Protein AF-A0A8T3YZ55-F1 (afdb_monomer_lite)

Structure (mmCIF, N/CA/C/O backbone):
data_AF-A0A8T3YZ55-F1
#
_entry.id   AF-A0A8T3YZ55-F1
#
loop_
_atom_site.group_PDB
_atom_site.id
_atom_site.type_symbol
_atom_site.label_atom_id
_atom_site.label_alt_id
_atom_site.label_comp_id
_atom_site.label_asym_id
_atom_site.label_entity_id
_atom_site.label_seq_id
_atom_site.pdbx_PDB_ins_code
_atom_site.Cartn_x
_atom_site.Cartn_y
_atom_site.Cartn_z
_atom_site.occupancy
_atom_site.B_iso_or_equiv
_atom_site.auth_seq_id
_atom_site.auth_comp_id
_atom_site.auth_asym_id
_atom_site.auth_atom_id
_atom_site.pdbx_PDB_model_num
ATOM 1 N N . LYS A 1 1 ? -1.077 -10.486 -5.265 1.00 89.19 1 LYS A N 1
ATOM 2 C CA . LYS A 1 1 ? -0.589 -9.313 -6.037 1.00 89.19 1 LYS A CA 1
ATOM 3 C C . LYS A 1 1 ? -1.680 -8.263 -5.963 1.00 89.19 1 LYS A C 1
ATOM 5 O O . LYS A 1 1 ? -2.837 -8.662 -6.003 1.00 89.19 1 LYS A O 1
ATOM 10 N N . CYS A 1 2 ? -1.325 -6.992 -5.837 1.00 95.38 2 CYS A N 1
ATOM 11 C CA . CYS A 1 2 ? -2.284 -5.902 -5.684 1.00 95.38 2 CYS A CA 1
ATOM 12 C C . CYS A 1 2 ? -2.138 -4.924 -6.843 1.00 95.38 2 CYS A C 1
ATOM 14 O O . CYS A 1 2 ? -1.011 -4.648 -7.258 1.00 95.38 2 CYS A O 1
ATOM 16 N N . ASP A 1 3 ? -3.250 -4.406 -7.345 1.00 96.38 3 ASP A N 1
ATOM 17 C CA . ASP A 1 3 ? -3.219 -3.333 -8.334 1.00 96.38 3 ASP A CA 1
ATOM 18 C C . ASP A 1 3 ? -3.025 -1.991 -7.623 1.00 96.38 3 ASP A C 1
ATOM 20 O O . ASP A 1 3 ? -3.486 -1.799 -6.496 1.00 96.38 3 ASP A O 1
ATOM 24 N N . VAL A 1 4 ? -2.295 -1.078 -8.260 1.00 96.31 4 VAL A N 1
ATOM 25 C CA . VAL A 1 4 ? -1.978 0.244 -7.714 1.00 96.31 4 VAL A CA 1
ATOM 26 C C . VAL A 1 4 ? -2.574 1.299 -8.624 1.00 96.31 4 VAL A C 1
ATOM 28 O O . VAL A 1 4 ? -2.200 1.400 -9.794 1.00 96.31 4 VAL A O 1
ATOM 31 N N . VAL A 1 5 ? -3.479 2.097 -8.075 1.00 96.19 5 VAL A N 1
ATOM 32 C CA . VAL A 1 5 ? -4.200 3.143 -8.796 1.00 96.19 5 VAL A CA 1
ATOM 33 C C . VAL A 1 5 ? -3.787 4.507 -8.252 1.00 96.19 5 VAL A C 1
ATOM 35 O O . VAL A 1 5 ? -3.740 4.720 -7.044 1.00 96.19 5 VAL A O 1
ATOM 38 N N . HIS A 1 6 ? -3.491 5.460 -9.129 1.00 95.31 6 HIS A N 1
ATOM 39 C CA . HIS A 1 6 ? -3.212 6.845 -8.759 1.00 95.31 6 HIS A CA 1
ATOM 40 C C . HIS A 1 6 ? -4.175 7.761 -9.503 1.00 95.31 6 HIS A C 1
ATOM 42 O O . HIS A 1 6 ? -4.211 7.750 -10.729 1.00 95.31 6 HIS A O 1
ATOM 48 N N . LYS A 1 7 ? -4.964 8.551 -8.763 1.00 92.44 7 LYS A N 1
ATOM 49 C CA . LYS A 1 7 ? -5.974 9.467 -9.330 1.00 92.44 7 LYS A CA 1
ATOM 50 C C . LYS A 1 7 ? -6.952 8.783 -10.304 1.00 92.44 7 LYS A C 1
ATOM 52 O O . LYS A 1 7 ? -7.329 9.363 -11.314 1.00 92.44 7 LYS A O 1
ATOM 57 N N . GLY A 1 8 ? -7.350 7.547 -10.000 1.00 91.06 8 GLY A N 1
ATOM 58 C CA . GLY A 1 8 ? -8.276 6.762 -10.826 1.00 91.06 8 GLY A CA 1
ATOM 59 C C . GLY A 1 8 ? -7.627 5.987 -11.978 1.00 91.06 8 GLY A C 1
ATOM 60 O O . GLY A 1 8 ? -8.291 5.149 -12.575 1.00 91.06 8 GLY A O 1
ATOM 61 N N . GLU A 1 9 ? -6.337 6.187 -12.256 1.00 94.19 9 GLU A N 1
ATOM 62 C CA . GLU A 1 9 ? -5.621 5.438 -13.293 1.00 94.19 9 GLU A CA 1
ATOM 63 C C . GLU A 1 9 ? -4.816 4.285 -12.697 1.00 94.19 9 GLU A C 1
ATOM 65 O O . GLU A 1 9 ? -4.091 4.469 -11.718 1.00 94.19 9 GLU A O 1
ATOM 70 N N . LEU A 1 10 ? -4.888 3.103 -13.311 1.00 95.50 10 LEU A N 1
ATOM 71 C CA . LEU A 1 10 ? -3.985 2.000 -12.994 1.00 95.50 10 LEU A CA 1
ATOM 72 C C . LEU A 1 10 ? -2.556 2.399 -13.382 1.00 95.50 10 LEU A C 1
ATOM 74 O O . LEU A 1 10 ? -2.277 2.643 -14.552 1.00 95.50 10 LEU A O 1
ATOM 78 N N . ILE A 1 11 ? -1.656 2.458 -12.401 1.00 95.19 11 ILE A N 1
ATOM 79 C CA . ILE A 1 11 ? -0.252 2.840 -12.613 1.00 95.19 11 ILE A CA 1
ATOM 80 C C . ILE A 1 11 ? 0.715 1.675 -12.439 1.00 95.19 11 ILE A C 1
ATOM 82 O O . ILE A 1 11 ? 1.913 1.827 -12.655 1.00 95.19 11 ILE A O 1
ATOM 86 N N . GLY A 1 12 ? 0.245 0.520 -11.977 1.00 94.81 12 GLY A N 1
ATOM 87 C CA . GLY A 1 12 ? 1.120 -0.621 -11.773 1.00 94.81 12 GLY A CA 1
ATOM 88 C C . GLY A 1 12 ? 0.570 -1.664 -10.822 1.00 94.81 12 GLY A C 1
ATOM 89 O O . GLY A 1 12 ? -0.615 -1.687 -10.493 1.00 94.81 12 GLY A O 1
ATOM 90 N N . LYS A 1 13 ? 1.470 -2.545 -10.384 1.00 96.44 13 LYS A N 1
ATOM 91 C CA . LYS A 1 13 ? 1.169 -3.683 -9.516 1.00 96.44 13 LYS A CA 1
ATOM 92 C C . LYS A 1 13 ? 2.211 -3.829 -8.420 1.00 96.44 13 LYS A C 1
ATOM 94 O O . LYS A 1 13 ? 3.409 -3.670 -8.661 1.00 96.44 13 LYS A O 1
ATOM 99 N N . MET A 1 14 ? 1.755 -4.198 -7.230 1.00 95.88 14 MET A N 1
ATOM 100 C CA . MET A 1 14 ? 2.603 -4.607 -6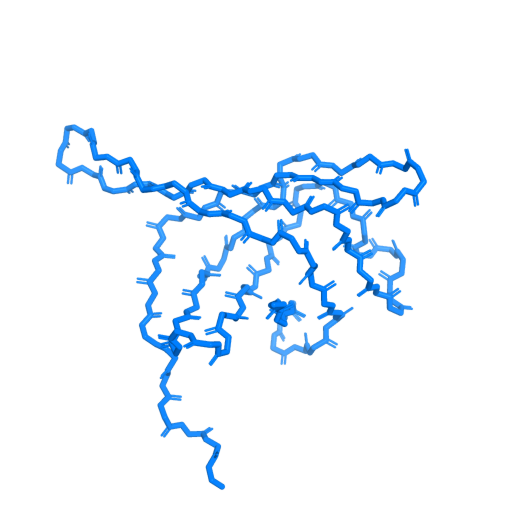.117 1.00 95.88 14 MET A CA 1
ATOM 101 C C . MET A 1 14 ? 2.578 -6.125 -5.925 1.00 95.88 14 MET A C 1
ATOM 103 O O . MET A 1 14 ? 1.527 -6.778 -5.947 1.00 95.88 14 MET A O 1
ATOM 107 N N . GLU A 1 15 ? 3.754 -6.695 -5.694 1.00 95.38 15 GLU A N 1
ATOM 108 C CA . GLU A 1 15 ? 3.939 -8.101 -5.341 1.00 95.38 15 GLU A CA 1
ATOM 109 C C . GLU A 1 15 ? 4.408 -8.243 -3.888 1.00 95.38 15 GLU A C 1
ATOM 111 O O . GLU A 1 15 ? 4.962 -7.309 -3.307 1.00 95.38 15 GLU A O 1
ATOM 116 N N . GLY A 1 16 ? 4.146 -9.414 -3.291 1.00 94.38 16 GLY A N 1
ATOM 117 C CA . GLY A 1 16 ? 4.519 -9.712 -1.903 1.00 94.38 16 GLY A CA 1
ATOM 118 C C . GLY A 1 16 ? 3.948 -8.721 -0.889 1.00 94.38 16 GLY A C 1
ATOM 119 O O . GLY A 1 16 ? 4.674 -8.286 -0.000 1.00 94.38 16 GLY A O 1
ATOM 120 N N . VAL A 1 17 ? 2.685 -8.319 -1.065 1.00 95.62 17 VAL A N 1
ATOM 121 C CA . VAL A 1 17 ? 2.045 -7.308 -0.218 1.00 95.62 17 VAL A CA 1
ATOM 122 C C . VAL A 1 17 ? 1.577 -7.928 1.094 1.00 95.62 17 VAL A C 1
ATOM 124 O O . VAL A 1 17 ? 0.822 -8.900 1.084 1.00 95.62 17 VAL A O 1
ATOM 127 N N . SER A 1 18 ? 1.990 -7.342 2.212 1.00 94.69 18 SER A N 1
ATOM 128 C CA . SER A 1 18 ? 1.481 -7.642 3.549 1.00 94.69 18 SER A CA 1
ATOM 129 C C . SER A 1 18 ? 0.855 -6.397 4.167 1.00 94.69 18 SER A C 1
ATOM 131 O O . SER A 1 18 ? 1.240 -5.271 3.850 1.00 94.69 18 SER A O 1
ATOM 133 N N . VAL A 1 19 ? -0.130 -6.601 5.040 1.00 94.06 19 VAL A N 1
ATOM 134 C CA . VAL A 1 19 ? -0.828 -5.531 5.757 1.00 94.06 19 VAL A CA 1
ATOM 135 C C . VAL A 1 19 ? -0.932 -5.910 7.221 1.00 94.06 19 VAL A C 1
ATOM 137 O O . VAL A 1 19 ? -1.340 -7.021 7.551 1.00 94.06 19 VAL A O 1
ATOM 140 N N . THR A 1 20 ? -0.614 -4.951 8.075 1.00 94.81 20 THR A N 1
ATOM 141 C CA . THR A 1 20 ? -0.820 -4.996 9.515 1.00 94.81 20 THR A CA 1
ATOM 142 C C . THR A 1 20 ? -1.833 -3.924 9.884 1.00 94.81 20 THR A C 1
ATOM 144 O O . THR A 1 20 ? -1.668 -2.751 9.536 1.00 94.81 20 THR A O 1
ATOM 147 N N . GLN A 1 21 ? -2.881 -4.333 10.591 1.00 94.06 21 GLN A N 1
ATOM 148 C CA . GLN A 1 21 ? -3.860 -3.434 11.185 1.00 94.06 21 GLN A CA 1
ATOM 149 C C . GLN A 1 21 ? -3.436 -3.111 12.617 1.00 94.06 21 GLN A C 1
ATOM 151 O O . GLN A 1 21 ? -3.196 -4.005 13.425 1.00 94.06 21 GLN A O 1
ATOM 156 N N . TRP A 1 22 ? -3.375 -1.824 12.925 1.00 92.69 22 TRP A N 1
ATOM 157 C CA . TRP A 1 22 ? -3.132 -1.295 14.257 1.00 92.69 22 TRP A CA 1
ATOM 158 C C . TRP A 1 22 ? -4.422 -0.704 14.804 1.00 92.69 22 TRP A C 1
ATOM 160 O O . TRP A 1 22 ? -5.149 -0.022 14.081 1.00 92.69 22 TRP A O 1
ATOM 170 N N . PHE A 1 23 ? -4.671 -0.920 16.091 1.00 92.81 23 PHE A N 1
ATOM 171 C CA . PHE A 1 23 ? -5.746 -0.269 16.827 1.00 92.81 23 PHE A CA 1
ATOM 172 C C . PHE A 1 23 ? -5.155 0.421 18.055 1.00 92.81 23 PHE A C 1
ATOM 174 O O . PHE A 1 23 ? -4.584 -0.235 18.92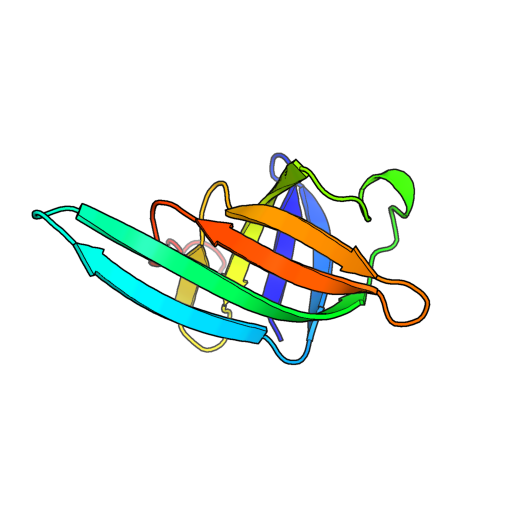6 1.00 92.81 23 PHE A O 1
ATOM 181 N N . LEU A 1 24 ? -5.259 1.749 18.114 1.00 90.62 24 LEU A N 1
ATOM 182 C CA . LEU A 1 24 ? -4.741 2.548 19.222 1.00 90.62 24 LEU A CA 1
ATOM 183 C C . LEU A 1 24 ? -5.695 3.703 19.527 1.00 90.62 24 LEU A C 1
ATOM 185 O O . LEU A 1 24 ? -6.046 4.465 18.630 1.00 90.62 24 LEU A O 1
ATOM 189 N N . LYS A 1 25 ? -6.082 3.860 20.802 1.00 90.75 25 LYS A N 1
ATOM 190 C CA . LYS A 1 25 ? -6.953 4.953 21.283 1.00 90.75 25 LYS A CA 1
ATOM 191 C C . LYS A 1 25 ? -8.200 5.165 20.404 1.00 90.75 25 LYS A C 1
ATOM 193 O O . LYS A 1 25 ? -8.494 6.288 20.016 1.00 90.75 25 LYS A O 1
ATOM 198 N N . ASN A 1 26 ? -8.922 4.088 20.090 1.00 89.19 26 ASN A N 1
ATOM 199 C CA . ASN A 1 26 ? -10.135 4.102 19.255 1.00 89.19 26 ASN A CA 1
ATOM 200 C C . ASN A 1 26 ? -9.925 4.499 17.784 1.00 89.19 26 ASN A C 1
ATOM 202 O O . ASN A 1 26 ? -10.892 4.774 17.079 1.00 89.19 26 ASN A O 1
ATOM 206 N N . HIS A 1 27 ? -8.684 4.487 17.299 1.00 87.06 27 HIS A N 1
ATOM 207 C CA . HIS A 1 27 ? -8.367 4.713 15.895 1.00 87.06 27 HIS A CA 1
ATOM 208 C C . HIS A 1 27 ? -7.718 3.478 15.278 1.00 87.06 27 HIS A C 1
ATOM 210 O O . HIS A 1 27 ? -6.806 2.881 15.857 1.00 87.06 27 HIS A O 1
ATOM 216 N N . TYR A 1 28 ? -8.174 3.132 14.075 1.00 89.62 28 TYR A N 1
ATOM 217 C CA . TYR A 1 28 ? -7.503 2.161 13.223 1.00 89.62 28 TYR A CA 1
ATOM 218 C C . TYR A 1 28 ? -6.456 2.853 12.356 1.00 89.62 28 TYR A C 1
ATOM 220 O O . TYR A 1 28 ? -6.663 3.966 11.872 1.00 89.62 28 TYR A O 1
ATOM 228 N N . ASN A 1 29 ? -5.334 2.176 12.152 1.00 92.50 29 ASN A N 1
ATOM 229 C CA . ASN A 1 29 ? -4.332 2.567 11.176 1.00 92.50 29 ASN A CA 1
ATOM 230 C C . ASN A 1 29 ? -3.791 1.316 10.491 1.00 92.50 29 ASN A C 1
ATOM 232 O O . ASN A 1 29 ? -3.610 0.283 11.132 1.00 92.50 29 ASN A O 1
ATOM 236 N N . TYR A 1 30 ? -3.497 1.408 9.204 1.00 94.88 30 TYR A N 1
ATOM 237 C CA . TYR A 1 30 ? -3.006 0.283 8.425 1.00 94.88 30 TYR A CA 1
ATOM 238 C C . TYR A 1 30 ? -1.608 0.604 7.939 1.00 94.88 30 TYR A C 1
ATOM 240 O O . TYR A 1 30 ? -1.353 1.677 7.397 1.00 94.88 30 TYR A O 1
ATOM 248 N N . THR A 1 31 ? -0.690 -0.330 8.124 1.00 96.19 31 THR A N 1
ATOM 249 C CA . THR A 1 31 ? 0.650 -0.254 7.542 1.00 96.19 31 THR A CA 1
ATOM 250 C C . THR A 1 31 ? 0.886 -1.506 6.734 1.00 96.19 31 THR A C 1
ATOM 252 O O . THR A 1 31 ? 0.508 -2.587 7.173 1.00 96.19 31 THR A O 1
ATOM 255 N N . GLY A 1 32 ? 1.545 -1.393 5.595 1.00 95.75 32 GLY A N 1
ATOM 256 C CA . GLY A 1 32 ? 1.904 -2.553 4.802 1.00 95.75 32 GLY A CA 1
ATOM 257 C C . GLY A 1 32 ? 3.295 -2.457 4.218 1.00 95.75 32 GLY A C 1
ATOM 258 O O . GLY A 1 32 ? 3.931 -1.401 4.226 1.00 95.75 32 GLY A O 1
ATOM 259 N N . ALA A 1 33 ? 3.761 -3.589 3.717 1.00 96.75 33 ALA A N 1
ATOM 260 C CA . ALA A 1 33 ? 5.009 -3.709 2.985 1.00 96.75 33 ALA A CA 1
ATOM 261 C C . ALA A 1 33 ? 4.752 -4.422 1.659 1.00 96.75 33 ALA A C 1
ATOM 263 O O . ALA A 1 33 ? 3.812 -5.203 1.542 1.00 96.75 33 ALA A O 1
ATOM 264 N N . PHE A 1 34 ? 5.587 -4.151 0.663 1.00 96.56 34 PHE A N 1
ATOM 265 C CA . PHE A 1 34 ? 5.572 -4.831 -0.629 1.00 96.56 34 PHE A CA 1
ATOM 266 C C . PHE A 1 34 ? 6.998 -5.173 -1.047 1.00 96.56 34 PHE A C 1
ATOM 268 O O . PHE A 1 34 ? 7.934 -4.399 -0.832 1.00 96.56 34 PHE A O 1
ATOM 275 N N . SER A 1 35 ? 7.174 -6.341 -1.662 1.00 95.25 35 SER A N 1
ATOM 276 C CA . SER A 1 35 ? 8.491 -6.817 -2.092 1.00 95.25 35 SER A CA 1
ATOM 277 C C . SER A 1 35 ? 8.912 -6.253 -3.447 1.00 95.25 35 SER A C 1
ATOM 279 O O . SER A 1 35 ? 10.108 -6.200 -3.743 1.00 95.25 35 SER A O 1
ATOM 281 N N . ARG A 1 36 ? 7.949 -5.824 -4.270 1.00 95.00 36 ARG A N 1
ATOM 282 C CA . ARG A 1 36 ? 8.209 -5.261 -5.596 1.00 95.00 36 ARG A CA 1
ATOM 283 C C . ARG A 1 36 ? 7.067 -4.365 -6.050 1.00 95.00 36 ARG A C 1
ATOM 285 O O . ARG A 1 36 ? 5.912 -4.780 -5.982 1.00 95.00 36 ARG A O 1
ATOM 292 N N . PHE A 1 37 ? 7.395 -3.187 -6.573 1.00 94.88 37 PHE A N 1
ATOM 293 C CA . PHE A 1 37 ? 6.464 -2.324 -7.296 1.00 94.88 37 PHE A CA 1
ATOM 294 C C . PHE A 1 37 ? 6.834 -2.264 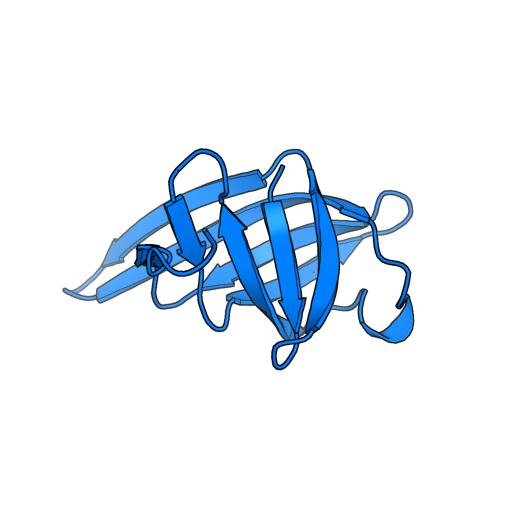-8.783 1.00 94.88 37 PHE A C 1
ATOM 296 O O . PHE A 1 37 ? 7.912 -1.797 -9.158 1.00 94.88 37 PHE A O 1
ATOM 303 N N . ILE A 1 38 ? 5.943 -2.773 -9.632 1.00 94.25 38 ILE A N 1
ATOM 304 C CA . ILE A 1 38 ? 6.093 -2.820 -11.088 1.00 94.25 38 ILE A CA 1
ATOM 305 C C . ILE A 1 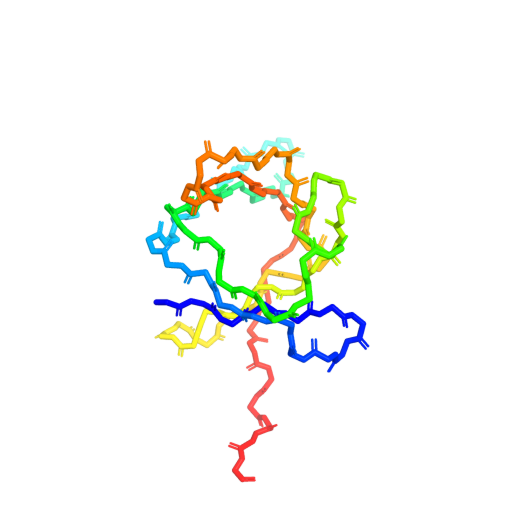38 ? 5.175 -1.753 -11.675 1.00 94.25 38 ILE A C 1
ATOM 307 O O . ILE A 1 38 ? 3.960 -1.841 -11.526 1.00 94.25 38 ILE A O 1
ATOM 311 N N . THR A 1 39 ? 5.754 -0.754 -12.330 1.00 92.56 39 THR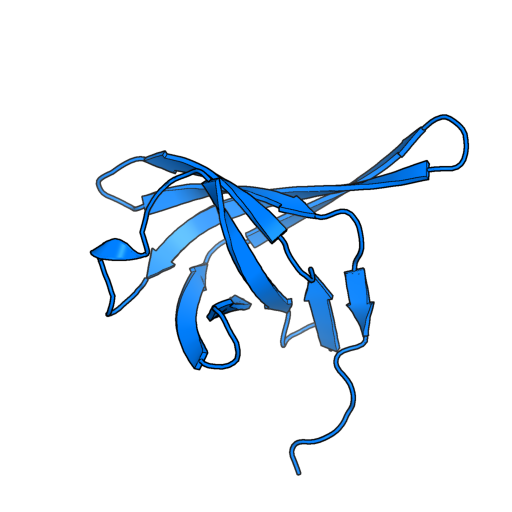 A N 1
ATOM 312 C CA . THR A 1 39 ? 5.033 0.378 -12.919 1.00 92.56 39 THR A CA 1
ATOM 313 C C . THR A 1 39 ? 5.683 0.764 -14.240 1.00 92.56 39 THR A C 1
ATOM 315 O O . THR A 1 39 ? 6.908 0.686 -14.373 1.00 92.56 39 THR A O 1
ATOM 318 N N . ASP A 1 40 ? 4.851 1.162 -15.194 1.00 88.81 40 ASP A N 1
ATOM 319 C CA . ASP A 1 40 ? 5.206 1.798 -16.463 1.00 88.81 40 ASP A CA 1
ATOM 320 C C . ASP A 1 40 ? 5.446 3.313 -16.321 1.00 88.81 40 ASP A C 1
ATOM 322 O O . ASP A 1 40 ? 6.022 3.923 -17.218 1.00 88.81 40 ASP A O 1
ATOM 326 N N . LYS A 1 41 ? 5.083 3.897 -15.170 1.00 90.38 41 LYS A N 1
ATOM 327 C CA . LYS A 1 41 ? 5.250 5.312 -14.808 1.00 90.38 41 LYS A CA 1
ATOM 328 C C . LYS A 1 41 ? 6.343 5.481 -13.739 1.00 90.38 41 LYS A C 1
ATOM 330 O O . LYS A 1 41 ? 6.043 5.600 -12.544 1.00 90.38 41 LYS A O 1
ATOM 335 N N . PRO A 1 42 ? 7.641 5.436 -14.100 1.00 85.25 42 PRO A N 1
ATOM 336 C CA . PRO A 1 42 ? 8.746 5.482 -13.139 1.00 85.25 42 PRO A CA 1
ATOM 337 C C . PRO A 1 42 ? 8.767 6.751 -12.272 1.00 85.25 42 PRO A C 1
ATOM 339 O O . PRO A 1 42 ? 9.223 6.693 -11.132 1.00 85.25 42 PRO A O 1
ATOM 342 N N . GLU A 1 43 ? 8.232 7.867 -12.756 1.00 88.88 43 GLU A N 1
ATOM 343 C CA . GLU A 1 43 ? 8.065 9.124 -12.022 1.00 88.88 43 GLU A CA 1
ATOM 344 C C . GLU A 1 43 ? 7.113 9.004 -10.821 1.00 88.88 43 GLU A C 1
ATOM 346 O O . GLU A 1 43 ? 7.237 9.745 -9.841 1.00 88.88 43 GLU A O 1
ATOM 351 N N . LEU A 1 44 ? 6.202 8.027 -10.862 1.00 88.62 44 LEU A N 1
ATOM 352 C CA . LEU A 1 44 ? 5.304 7.677 -9.766 1.00 88.62 44 LEU A CA 1
ATOM 353 C C . LEU A 1 44 ? 5.899 6.597 -8.856 1.00 88.62 44 LEU A C 1
ATOM 355 O O . LEU A 1 44 ? 5.272 6.199 -7.889 1.00 88.62 44 LEU A O 1
ATOM 359 N N . SER A 1 45 ? 7.121 6.128 -9.100 1.00 88.12 45 SER A N 1
ATOM 360 C CA . SER A 1 45 ? 7.802 5.138 -8.260 1.00 88.12 45 SER A CA 1
ATOM 361 C C . SER A 1 45 ? 8.623 5.802 -7.148 1.00 88.12 45 SER A C 1
ATOM 363 O O . SER A 1 45 ? 9.830 5.572 -7.048 1.00 88.12 45 SER A O 1
ATOM 365 N N . ARG A 1 46 ? 7.991 6.632 -6.311 1.00 90.50 46 ARG A N 1
ATOM 366 C CA . ARG A 1 46 ? 8.675 7.427 -5.274 1.00 90.50 46 ARG A CA 1
ATOM 367 C C . ARG A 1 46 ? 7.916 7.461 -3.947 1.00 90.50 46 ARG A C 1
ATOM 369 O O . ARG A 1 46 ? 6.705 7.260 -3.905 1.00 90.50 46 ARG A O 1
ATOM 376 N N . SER A 1 47 ? 8.636 7.763 -2.872 1.00 93.69 47 SER A N 1
ATOM 377 C CA . SER A 1 47 ? 8.063 7.999 -1.543 1.00 93.69 47 SER A CA 1
ATOM 378 C C . SER A 1 47 ? 7.103 9.196 -1.533 1.00 93.69 47 SER A C 1
ATOM 380 O O . SER A 1 47 ? 7.270 10.147 -2.297 1.00 93.69 47 SER A O 1
ATOM 382 N N . GLY A 1 48 ? 6.118 9.169 -0.638 1.00 93.56 48 GLY A N 1
ATOM 383 C CA . GLY A 1 48 ? 5.181 10.264 -0.375 1.00 93.56 48 GLY A CA 1
ATOM 384 C C . GLY A 1 48 ? 3.997 10.370 -1.339 1.00 93.56 48 GLY A C 1
ATOM 385 O O . GLY A 1 48 ? 3.123 11.212 -1.134 1.00 93.56 48 GLY A O 1
ATOM 386 N N . ILE A 1 49 ? 3.928 9.538 -2.382 1.00 94.88 49 ILE A N 1
ATOM 387 C CA . ILE A 1 49 ? 2.745 9.489 -3.251 1.00 94.88 49 ILE A CA 1
ATOM 388 C C . ILE A 1 49 ? 1.570 8.848 -2.508 1.00 94.88 49 ILE A C 1
ATOM 390 O O . ILE A 1 49 ? 1.762 7.952 -1.684 1.00 94.88 49 ILE A O 1
ATOM 394 N N . LYS A 1 50 ? 0.355 9.271 -2.858 1.00 96.56 50 LYS A N 1
ATOM 395 C CA . LYS A 1 50 ? -0.886 8.630 -2.421 1.00 96.56 50 LYS A CA 1
ATOM 396 C C . LYS A 1 50 ? -1.461 7.788 -3.545 1.00 96.56 50 LYS A C 1
ATOM 398 O O . LYS A 1 50 ? -1.585 8.281 -4.667 1.00 96.56 50 LYS A O 1
ATOM 403 N N . VAL A 1 51 ? -1.794 6.544 -3.250 1.00 96.31 51 VAL A N 1
ATOM 404 C CA . VAL A 1 51 ? -2.327 5.574 -4.206 1.00 96.31 51 VAL A CA 1
ATOM 405 C C . VAL A 1 51 ? -3.427 4.753 -3.554 1.00 96.31 51 VAL A C 1
ATOM 407 O O . VAL A 1 51 ? -3.419 4.544 -2.347 1.00 96.31 51 VAL A O 1
ATOM 410 N N . ASP A 1 52 ? -4.340 4.241 -4.361 1.00 96.19 52 ASP A N 1
ATOM 411 C CA . ASP A 1 52 ? -5.256 3.194 -3.940 1.00 96.19 52 ASP A CA 1
ATOM 412 C C . ASP A 1 52 ? -4.596 1.840 -4.217 1.00 96.19 52 ASP A C 1
ATOM 414 O O . ASP A 1 52 ? -4.131 1.584 -5.332 1.00 96.19 52 ASP A O 1
ATOM 418 N N . ILE A 1 53 ? -4.535 0.974 -3.205 1.00 96.44 53 ILE A N 1
ATOM 419 C CA . ILE A 1 53 ? -3.977 -0.378 -3.333 1.00 96.44 53 ILE A CA 1
ATOM 420 C C . ILE A 1 53 ? -5.129 -1.375 -3.280 1.00 96.44 53 ILE A C 1
ATOM 422 O O . ILE A 1 53 ? -5.769 -1.540 -2.241 1.00 96.44 53 ILE A O 1
ATOM 426 N N . ILE A 1 54 ? -5.386 -2.043 -4.401 1.00 95.88 54 ILE A N 1
ATOM 427 C CA . ILE A 1 54 ? -6.512 -2.959 -4.579 1.00 95.88 54 ILE A CA 1
ATOM 428 C C . ILE A 1 54 ? -6.036 -4.392 -4.337 1.00 95.88 54 ILE A C 1
ATOM 430 O O . ILE A 1 54 ? -5.202 -4.931 -5.068 1.00 95.88 54 ILE A O 1
ATOM 434 N N . PHE A 1 55 ? -6.586 -5.027 -3.307 1.00 93.81 55 PHE A N 1
ATOM 435 C CA . PHE A 1 55 ? -6.361 -6.428 -2.968 1.00 93.81 55 PHE A CA 1
ATOM 436 C C . PHE A 1 55 ? -7.440 -7.275 -3.644 1.00 93.81 55 PHE A C 1
ATOM 438 O O . PHE A 1 55 ? -8.468 -7.600 -3.045 1.00 93.81 55 PHE A O 1
ATOM 445 N N . ASN A 1 56 ? -7.208 -7.608 -4.915 1.00 88.19 56 ASN A N 1
ATOM 446 C CA . ASN A 1 56 ? -8.165 -8.344 -5.749 1.00 88.19 56 ASN A CA 1
ATOM 447 C C . ASN A 1 56 ? -8.587 -9.694 -5.146 1.00 88.19 56 ASN A C 1
ATOM 449 O O . ASN A 1 56 ? -9.724 -10.116 -5.313 1.00 88.19 56 ASN A O 1
ATOM 453 N N . ASP A 1 57 ? -7.691 -10.359 -4.417 1.00 88.19 57 ASP A N 1
ATOM 454 C CA . ASP A 1 57 ? -7.948 -11.639 -3.748 1.00 88.19 57 ASP A CA 1
ATOM 455 C C . ASP A 1 57 ? -8.924 -11.525 -2.570 1.00 88.19 57 ASP A C 1
ATOM 457 O O . ASP A 1 57 ? -9.569 -12.504 -2.203 1.00 88.19 57 ASP A O 1
ATOM 461 N N . ARG A 1 58 ? -9.033 -10.337 -1.971 1.00 87.94 58 ARG A N 1
ATOM 462 C CA . ARG A 1 58 ? -9.818 -10.087 -0.753 1.00 87.94 58 ARG A CA 1
ATOM 463 C C . ARG A 1 58 ? -11.002 -9.154 -0.979 1.00 87.94 58 ARG A C 1
ATOM 465 O O . ARG A 1 58 ? -11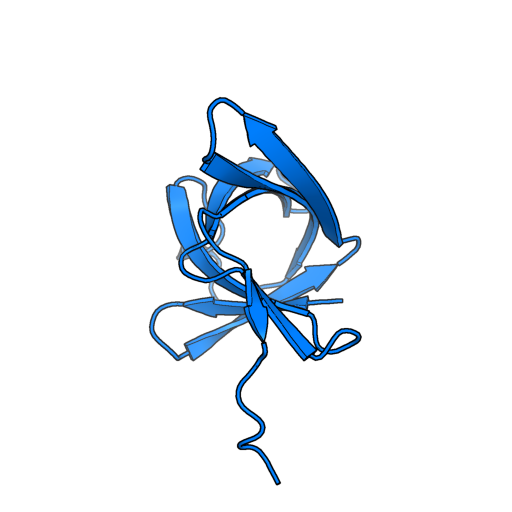.767 -8.929 -0.049 1.00 87.94 58 ARG A O 1
ATOM 472 N N . ASN A 1 59 ? -11.154 -8.616 -2.190 1.00 90.19 59 ASN A N 1
ATOM 473 C CA . ASN A 1 59 ? -12.151 -7.602 -2.532 1.00 90.19 59 ASN A CA 1
ATOM 474 C C . ASN A 1 59 ? -12.103 -6.379 -1.591 1.00 90.19 59 ASN A C 1
ATOM 476 O O . ASN A 1 59 ? -13.140 -5.878 -1.157 1.00 90.19 59 ASN A O 1
ATOM 480 N N . ILE A 1 60 ? -10.895 -5.917 -1.253 1.00 92.56 60 ILE A N 1
ATOM 481 C CA . ILE A 1 60 ? -10.671 -4.733 -0.410 1.00 92.56 60 ILE A CA 1
ATOM 482 C C . ILE A 1 60 ? -9.707 -3.752 -1.077 1.00 92.56 60 ILE A C 1
ATOM 484 O O . ILE A 1 60 ? -8.866 -4.139 -1.891 1.00 92.56 60 ILE A O 1
ATOM 488 N N . VAL A 1 61 ? -9.801 -2.483 -0.695 1.00 95.25 61 VAL A N 1
ATOM 489 C CA . VAL A 1 61 ? -8.958 -1.390 -1.178 1.00 95.25 61 VAL A CA 1
ATOM 490 C C . VAL A 1 61 ? -8.407 -0.618 0.012 1.00 95.25 61 VAL A C 1
ATOM 492 O O . VAL A 1 61 ? -9.168 -0.134 0.845 1.00 95.25 61 VAL A O 1
ATOM 495 N N . ALA A 1 62 ? -7.086 -0.460 0.079 1.00 95.31 62 ALA A N 1
ATOM 496 C CA . ALA A 1 62 ? -6.475 0.542 0.945 1.00 95.31 62 ALA A CA 1
ATOM 497 C C . ALA A 1 62 ? -6.496 1.888 0.213 1.00 95.31 62 ALA A C 1
ATOM 499 O O . ALA A 1 62 ? -5.709 2.100 -0.713 1.00 95.31 62 ALA A O 1
ATOM 500 N N . LYS A 1 63 ? -7.435 2.757 0.597 1.00 94.38 63 LYS A N 1
ATOM 501 C CA . LYS A 1 63 ? -7.656 4.070 -0.020 1.00 94.38 63 LYS A CA 1
ATOM 502 C C . LYS A 1 63 ? -6.643 5.100 0.456 1.00 94.38 63 LYS A C 1
ATOM 504 O O . LYS A 1 63 ? -6.274 5.107 1.634 1.00 94.38 63 LYS A O 1
ATOM 509 N N . ASP A 1 64 ? -6.226 5.980 -0.456 1.00 94.88 64 ASP A N 1
ATOM 510 C CA . ASP A 1 64 ? -5.285 7.073 -0.170 1.00 94.88 64 ASP A CA 1
ATOM 511 C C . ASP A 1 64 ? -4.021 6.604 0.581 1.00 94.88 64 ASP A C 1
ATOM 513 O O . ASP A 1 64 ? -3.458 7.319 1.421 1.00 94.88 64 ASP A O 1
ATOM 517 N N . ALA A 1 65 ? -3.567 5.383 0.291 1.00 96.50 65 ALA A N 1
ATOM 518 C CA . ALA A 1 65 ? -2.395 4.794 0.906 1.00 96.50 65 ALA A CA 1
ATOM 519 C C . ALA A 1 65 ? -1.151 5.605 0.525 1.00 96.50 65 ALA A C 1
ATOM 521 O O . ALA A 1 65 ? -0.826 5.783 -0.650 1.00 96.50 65 ALA A O 1
ATOM 522 N N . CYS A 1 66 ? -0.446 6.108 1.530 1.00 97.31 66 CYS A N 1
ATOM 523 C CA . CYS A 1 66 ? 0.785 6.855 1.360 1.00 97.31 66 CYS A CA 1
ATOM 524 C C . CYS A 1 66 ? 1.964 5.887 1.286 1.00 97.31 66 CYS A C 1
ATOM 526 O O . CYS A 1 66 ? 2.188 5.116 2.220 1.00 97.31 66 CYS A O 1
ATOM 528 N N . ILE A 1 67 ? 2.747 5.942 0.211 1.00 96.69 67 ILE A N 1
ATOM 529 C CA . ILE A 1 67 ? 4.002 5.190 0.120 1.00 96.69 67 ILE A CA 1
ATOM 530 C C . ILE A 1 67 ? 5.023 5.823 1.068 1.00 96.69 67 ILE A C 1
ATOM 532 O O . ILE A 1 67 ? 5.392 6.982 0.901 1.00 96.69 67 ILE A O 1
ATOM 536 N N . GLY A 1 68 ? 5.495 5.067 2.058 1.00 95.50 68 GLY A N 1
ATOM 537 C CA . GLY A 1 68 ? 6.432 5.556 3.069 1.00 95.50 68 GLY A CA 1
ATOM 538 C C . GLY A 1 68 ? 7.844 5.693 2.509 1.00 95.50 68 GLY A C 1
ATOM 539 O O . GLY A 1 68 ? 8.377 6.792 2.379 1.00 95.50 68 GLY A O 1
ATOM 540 N N . TRP A 1 69 ? 8.441 4.564 2.141 1.00 93.88 69 TRP A N 1
ATOM 541 C CA . TRP A 1 69 ? 9.733 4.515 1.465 1.00 93.88 69 TRP A CA 1
ATOM 542 C C . TRP A 1 69 ? 9.712 3.475 0.351 1.00 93.88 69 TRP A C 1
ATOM 544 O O . TRP A 1 69 ? 8.969 2.496 0.424 1.00 93.88 69 TRP A O 1
ATOM 554 N N . ILE A 1 70 ? 10.545 3.688 -0.666 1.00 92.81 70 ILE A N 1
ATOM 555 C CA . ILE A 1 70 ? 10.761 2.746 -1.762 1.00 92.81 70 ILE A CA 1
ATOM 556 C C . ILE A 1 70 ? 12.259 2.631 -2.051 1.00 92.81 70 ILE A C 1
ATOM 558 O O . ILE A 1 70 ? 12.959 3.642 -2.106 1.00 92.81 70 ILE A O 1
ATOM 562 N N . ARG A 1 71 ? 12.772 1.408 -2.205 1.00 89.88 71 ARG A N 1
ATOM 563 C CA . ARG A 1 71 ? 14.204 1.148 -2.397 1.00 89.88 71 ARG A CA 1
ATOM 564 C C . ARG A 1 71 ? 14.471 0.410 -3.707 1.00 89.88 71 ARG A C 1
ATOM 566 O O . ARG A 1 71 ? 13.874 -0.623 -4.001 1.00 89.88 71 ARG A O 1
ATOM 573 N N . SER A 1 72 ? 15.421 0.929 -4.476 1.00 83.00 72 SER A N 1
ATOM 574 C CA . SER A 1 72 ? 15.975 0.286 -5.674 1.00 83.00 72 SER A CA 1
ATOM 575 C C . SER A 1 72 ? 16.897 -0.895 -5.312 1.00 83.00 72 SER A C 1
ATOM 577 O O . SER A 1 72 ? 17.465 -0.903 -4.219 1.00 83.00 72 SER A O 1
ATOM 579 N N . PRO A 1 73 ? 17.095 -1.887 -6.203 1.00 80.81 73 PRO A N 1
ATOM 580 C CA . PRO A 1 73 ? 16.607 -1.963 -7.587 1.00 80.81 73 PRO A CA 1
ATOM 581 C C . PRO A 1 73 ? 15.231 -2.625 -7.728 1.00 80.81 73 PRO A C 1
ATOM 583 O O . PRO A 1 73 ? 14.543 -2.410 -8.721 1.00 80.81 73 PRO A O 1
ATOM 586 N N . THR A 1 74 ? 14.803 -3.409 -6.737 1.00 80.00 74 THR A N 1
ATOM 587 C CA . THR A 1 74 ? 13.551 -4.178 -6.799 1.00 80.00 74 THR A CA 1
ATOM 588 C C . THR A 1 74 ? 12.312 -3.335 -6.529 1.00 80.00 74 THR A C 1
ATOM 590 O O . THR A 1 74 ? 11.204 -3.837 -6.689 1.00 80.00 74 THR A O 1
ATOM 593 N N . LYS A 1 75 ? 12.474 -2.067 -6.131 1.00 89.06 75 LYS A N 1
ATOM 594 C CA . LYS A 1 75 ? 11.370 -1.176 -5.761 1.00 89.06 75 LYS A CA 1
ATOM 595 C C . LYS A 1 75 ? 10.509 -1.806 -4.659 1.00 89.06 75 LYS A C 1
ATOM 597 O O . LYS A 1 75 ? 9.290 -1.852 -4.783 1.00 89.06 75 LYS A O 1
ATOM 602 N N . ASN A 1 76 ? 11.145 -2.354 -3.620 1.00 94.19 76 ASN A N 1
ATOM 603 C CA . ASN A 1 76 ? 10.443 -2.778 -2.404 1.00 94.19 76 ASN A CA 1
ATOM 604 C C . ASN A 1 76 ? 10.148 -1.561 -1.525 1.00 94.19 76 ASN A C 1
ATOM 606 O O . ASN A 1 76 ? 10.781 -0.517 -1.690 1.00 94.19 76 ASN A O 1
ATOM 610 N N . GLY A 1 77 ? 9.183 -1.669 -0.621 1.00 95.94 77 GLY A N 1
ATOM 611 C CA . GLY A 1 77 ? 8.762 -0.501 0.135 1.00 95.94 77 GLY A CA 1
ATOM 612 C C . GLY A 1 77 ? 7.716 -0.765 1.193 1.00 95.94 77 GLY A C 1
ATOM 613 O O . GLY A 1 77 ? 7.308 -1.901 1.441 1.00 95.94 77 GLY A O 1
ATOM 614 N N . THR A 1 78 ? 7.284 0.327 1.812 1.00 97.19 78 THR A N 1
ATOM 615 C CA . THR A 1 78 ? 6.191 0.341 2.788 1.00 97.19 78 THR A CA 1
ATOM 616 C C . THR A 1 78 ? 5.123 1.342 2.393 1.00 97.19 78 THR A C 1
ATOM 618 O O . THR A 1 78 ? 5.372 2.272 1.624 1.00 97.19 78 THR A O 1
ATOM 621 N N . PHE A 1 79 ? 3.928 1.167 2.941 1.00 97.19 79 PHE A N 1
ATOM 622 C CA . PHE A 1 79 ? 2.853 2.141 2.849 1.00 97.19 79 PHE A CA 1
ATOM 623 C C . PHE A 1 79 ? 2.082 2.234 4.161 1.00 97.19 79 PHE A C 1
ATOM 625 O O . PHE A 1 79 ? 2.127 1.325 4.994 1.00 97.19 79 PHE A O 1
ATOM 632 N N . SER A 1 80 ? 1.347 3.324 4.330 1.00 97.06 80 SER A N 1
ATOM 633 C CA . SER A 1 80 ? 0.354 3.474 5.385 1.00 97.06 80 SER A CA 1
ATOM 634 C C . SER A 1 80 ? -0.967 3.967 4.813 1.00 97.06 80 SER A C 1
ATOM 636 O O . SER A 1 80 ? -0.989 4.757 3.875 1.00 97.06 80 SER A O 1
ATOM 638 N N . ALA A 1 81 ? -2.078 3.500 5.367 1.00 95.56 81 ALA A N 1
ATOM 639 C CA . ALA A 1 81 ? -3.417 3.924 4.989 1.00 95.56 81 ALA A CA 1
ATOM 640 C C . ALA A 1 81 ? -4.253 4.146 6.248 1.00 95.56 81 ALA A C 1
ATOM 642 O O . ALA A 1 81 ? -4.106 3.434 7.242 1.00 95.56 81 ALA A O 1
ATOM 643 N N . LYS A 1 82 ? -5.150 5.133 6.201 1.00 92.12 82 LYS A N 1
ATOM 644 C CA . LYS A 1 82 ? -6.082 5.398 7.306 1.00 92.12 82 LYS A CA 1
ATOM 645 C C . LYS A 1 82 ? -7.300 4.485 7.268 1.00 92.12 82 LYS A C 1
ATOM 647 O O . LYS A 1 82 ? -7.885 4.224 8.312 1.00 92.12 82 LYS A O 1
ATOM 652 N N . ASN A 1 83 ? -7.672 4.015 6.080 1.00 89.62 83 ASN A N 1
ATOM 653 C CA . ASN A 1 83 ? -8.841 3.177 5.894 1.00 89.62 83 ASN A CA 1
ATOM 654 C C . ASN A 1 83 ? -8.576 2.044 4.900 1.00 89.62 83 ASN A C 1
ATOM 656 O O . ASN A 1 83 ? -7.797 2.198 3.956 1.00 89.62 83 ASN A O 1
ATOM 660 N N . ILE A 1 84 ? -9.255 0.923 5.126 1.00 92.75 84 ILE A N 1
ATOM 661 C CA . ILE A 1 84 ? -9.407 -0.162 4.164 1.00 92.75 84 ILE A CA 1
ATOM 662 C C . ILE A 1 84 ? -10.902 -0.387 3.993 1.00 92.75 84 ILE A C 1
ATOM 664 O O . ILE A 1 84 ? -11.622 -0.605 4.964 1.00 92.75 84 ILE A O 1
ATOM 668 N N . GLU A 1 85 ? -11.350 -0.333 2.750 1.00 92.06 85 GLU A N 1
ATOM 669 C CA . GLU A 1 85 ? -12.757 -0.417 2.373 1.00 92.06 85 GLU A CA 1
ATOM 670 C C . GLU A 1 85 ? -12.977 -1.656 1.511 1.00 92.06 85 GLU A C 1
ATOM 672 O O . GLU A 1 85 ? -12.038 -2.169 0.899 1.00 92.06 85 GLU A O 1
ATOM 677 N N . TYR A 1 86 ? -14.210 -2.152 1.440 1.00 89.00 86 TYR A N 1
ATOM 678 C CA . TYR A 1 86 ? -14.540 -3.152 0.430 1.00 89.00 86 TYR A CA 1
ATOM 679 C C . TYR A 1 86 ? -14.472 -2.507 -0.951 1.00 89.00 86 TYR A C 1
ATOM 681 O O . TYR A 1 86 ? -14.960 -1.396 -1.147 1.00 89.00 86 TYR A O 1
ATOM 689 N N . ALA A 1 87 ? -13.872 -3.206 -1.911 1.00 81.00 87 ALA A N 1
ATOM 690 C CA . ALA A 1 87 ? -13.977 -2.802 -3.301 1.00 81.00 87 ALA A CA 1
ATOM 691 C C . ALA A 1 87 ? -15.459 -2.885 -3.687 1.00 81.00 87 ALA A C 1
ATOM 693 O O . ALA A 1 87 ? -16.065 -3.963 -3.605 1.00 81.00 87 ALA A O 1
ATOM 694 N N . ASP A 1 88 ? -16.053 -1.747 -4.053 1.00 68.75 88 ASP A N 1
ATOM 695 C CA . ASP A 1 88 ? -17.404 -1.719 -4.600 1.00 68.75 88 ASP A CA 1
ATOM 696 C C . ASP A 1 88 ? -17.460 -2.698 -5.772 1.00 68.75 88 ASP A C 1
ATOM 698 O O . ASP A 1 88 ? -16.678 -2.604 -6.721 1.00 68.75 88 ASP A O 1
ATOM 702 N N . LYS A 1 89 ? -18.383 -3.664 -5.701 1.00 52.00 89 LYS A N 1
ATOM 703 C CA . LYS A 1 89 ? -18.668 -4.593 -6.798 1.00 52.00 89 LYS A CA 1
ATOM 704 C C . LYS A 1 89 ? -19.264 -3.815 -7.969 1.00 52.00 89 LYS A C 1
ATOM 706 O O . LYS A 1 89 ? -20.473 -3.814 -8.175 1.00 52.00 89 LYS A O 1
ATOM 711 N N . LYS A 1 90 ? -18.425 -3.148 -8.748 1.00 47.75 90 LYS A N 1
ATOM 712 C CA . LYS A 1 90 ? -18.777 -2.626 -10.063 1.00 47.75 90 LYS A CA 1
ATOM 713 C C . LYS A 1 90 ? -17.604 -2.840 -10.993 1.00 47.75 90 LYS A C 1
ATOM 715 O O . LYS A 1 90 ? -16.915 -1.884 -11.284 1.00 47.75 90 LYS A O 1
ATOM 720 N N . HIS A 1 91 ? -17.410 -4.083 -11.419 1.00 42.34 91 HIS A N 1
ATOM 721 C CA . HIS A 1 91 ? -16.901 -4.454 -12.742 1.00 42.34 91 HIS A CA 1
ATOM 722 C C . HIS A 1 91 ? -17.369 -5.893 -13.015 1.00 42.34 91 HIS A C 1
ATOM 724 O O . HIS A 1 91 ? -16.638 -6.858 -12.800 1.00 42.34 91 HIS A O 1
ATOM 730 N N . GLN A 1 92 ? -18.647 -6.018 -13.381 1.00 35.25 92 GLN A N 1
ATOM 731 C CA . GLN A 1 92 ? -19.064 -6.989 -14.393 1.00 35.25 92 GLN A CA 1
ATOM 732 C C . GLN A 1 92 ? -19.038 -6.267 -15.734 1.00 35.25 92 GLN A C 1
ATOM 734 O O . GLN A 1 92 ? -19.403 -5.066 -15.730 1.00 35.25 92 GLN A O 1
#

Secondary structure (DSSP, 8-state):
-EEEEETTEEEEEEES-EEEEEEETTEEEEEEEESEEEES-GGG-STT-EEEEEETTTTEEEEEEEEEEEETTTTEEEEEESEEEEPPS---

Sequence (92 aa):
KCDVVHKGELIGKMEGVSVTQWFLKNHYNYTGAFSRFITDKPELSRSGIKVDIIFNDRNIVAKDACIGWIRSPTKNGTFSAKNIEYADKKHQ

Foldseek 3Di:
DKFKAAPNHGFWDFAPKDKDWDDDPNFIKIKIKTQATDGPPVVQLAFQGFIWIGPPVVQKIQHRWGWHGFDPDRRIGMIMGRDMGGNPPPDD

pLDDT: mean 90.48, std 10.9, range [35.25, 97.31]

Radius of gyration: 12.69 Å; chains: 1; bounding box: 36×22×38 Å